Protein AF-A0A933LW80-F1 (afdb_monomer_lite)

Structure (mmCIF, N/CA/C/O backbone):
data_AF-A0A933LW80-F1
#
_entry.id   AF-A0A933LW80-F1
#
loop_
_atom_site.group_PDB
_atom_site.id
_atom_site.type_symbol
_atom_site.label_atom_id
_atom_site.label_alt_id
_atom_site.label_comp_id
_atom_site.label_asym_id
_atom_site.label_entity_id
_atom_site.label_seq_id
_atom_site.pdbx_PDB_ins_code
_atom_site.Cartn_x
_atom_site.Cartn_y
_atom_site.Cartn_z
_atom_site.occupancy
_atom_site.B_iso_or_equiv
_atom_site.auth_seq_id
_atom_site.auth_comp_id
_atom_site.auth_asym_id
_atom_site.auth_atom_id
_atom_site.pdbx_PDB_model_num
ATOM 1 N N . MET A 1 1 ? 1.986 -4.790 14.470 1.00 87.56 1 MET A N 1
ATOM 2 C CA . MET A 1 1 ? 1.908 -4.443 13.035 1.00 87.56 1 MET A CA 1
ATOM 3 C C . MET A 1 1 ? 3.047 -5.121 12.301 1.00 87.56 1 MET A C 1
ATOM 5 O O . MET A 1 1 ? 4.179 -4.992 12.742 1.00 87.56 1 MET A O 1
ATOM 9 N N . GLU A 1 2 ? 2.757 -5.846 11.226 1.00 89.75 2 GLU A N 1
ATOM 10 C CA . GLU A 1 2 ? 3.768 -6.560 10.434 1.00 89.75 2 GLU A CA 1
ATOM 11 C C . GLU A 1 2 ? 3.471 -6.409 8.936 1.00 89.75 2 GLU A C 1
ATOM 13 O O . GLU A 1 2 ? 2.310 -6.502 8.522 1.00 89.75 2 GLU A O 1
ATOM 18 N N . TRP A 1 3 ? 4.513 -6.194 8.125 1.00 92.25 3 TRP A N 1
ATOM 19 C CA . TRP A 1 3 ? 4.402 -6.248 6.668 1.00 92.25 3 TRP A CA 1
ATOM 20 C C . TRP A 1 3 ? 4.593 -7.669 6.160 1.00 92.25 3 TRP A C 1
ATOM 22 O O . TRP A 1 3 ? 5.641 -8.273 6.364 1.00 92.25 3 TRP A O 1
ATOM 32 N N . ARG A 1 4 ? 3.630 -8.147 5.379 1.00 93.69 4 ARG A N 1
ATOM 33 C CA . ARG A 1 4 ? 3.691 -9.432 4.682 1.00 93.69 4 ARG A CA 1
ATOM 34 C C . ARG A 1 4 ? 3.687 -9.198 3.183 1.00 93.69 4 ARG A C 1
ATOM 36 O O . ARG A 1 4 ? 3.043 -8.271 2.696 1.00 93.69 4 ARG A O 1
ATOM 43 N N . PHE A 1 5 ? 4.437 -10.000 2.439 1.00 92.94 5 PHE A N 1
ATOM 44 C CA . PHE A 1 5 ? 4.417 -9.957 0.981 1.00 92.94 5 PHE A CA 1
ATOM 45 C C . PHE A 1 5 ? 3.699 -11.188 0.447 1.00 92.94 5 PHE A C 1
ATOM 47 O O . PHE A 1 5 ? 4.089 -12.310 0.755 1.00 92.94 5 PHE A O 1
ATOM 54 N N . ASN A 1 6 ? 2.665 -10.973 -0.364 1.00 90.56 6 ASN A N 1
ATOM 55 C CA . ASN A 1 6 ? 2.016 -12.031 -1.119 1.00 90.56 6 ASN A CA 1
ATOM 56 C C . ASN A 1 6 ? 2.549 -11.992 -2.565 1.00 90.56 6 ASN A C 1
ATOM 58 O O . ASN A 1 6 ? 2.199 -11.069 -3.313 1.00 90.56 6 ASN A O 1
ATOM 62 N N . PRO A 1 7 ? 3.389 -12.966 -2.969 1.00 87.94 7 PRO A N 1
ATOM 63 C CA . PRO A 1 7 ? 4.018 -12.970 -4.285 1.00 87.94 7 PRO A CA 1
ATOM 64 C C . PRO A 1 7 ? 3.019 -13.215 -5.421 1.00 87.94 7 PRO A C 1
ATOM 66 O O . PRO A 1 7 ? 3.178 -12.628 -6.488 1.00 87.94 7 PRO A O 1
ATOM 69 N N . MET A 1 8 ? 1.957 -14.000 -5.193 1.00 86.50 8 MET A N 1
ATOM 70 C CA . MET A 1 8 ? 0.958 -14.308 -6.229 1.00 86.50 8 MET A CA 1
ATOM 71 C C . MET A 1 8 ? 0.208 -13.056 -6.685 1.00 86.50 8 MET A C 1
ATOM 73 O O . MET A 1 8 ? -0.073 -12.882 -7.866 1.00 86.50 8 MET A O 1
ATOM 77 N N . LEU A 1 9 ? -0.092 -12.162 -5.742 1.00 87.31 9 LEU A N 1
ATOM 78 C CA . LEU A 1 9 ? -0.807 -10.913 -6.010 1.00 87.31 9 LEU A CA 1
ATOM 79 C C . LEU A 1 9 ? 0.129 -9.704 -6.134 1.00 87.31 9 LEU A C 1
ATOM 81 O O . LEU A 1 9 ? 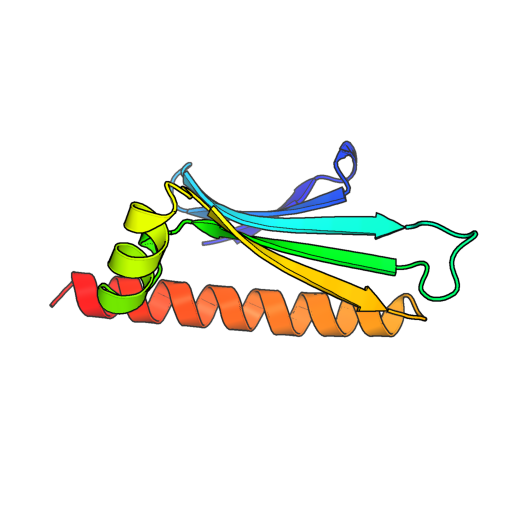-0.341 -8.589 -6.368 1.00 87.31 9 LEU A O 1
ATOM 85 N N . SER A 1 10 ? 1.440 -9.911 -5.958 1.00 92.19 10 SER A N 1
ATOM 86 C CA . SER A 1 10 ? 2.451 -8.851 -5.911 1.00 92.19 10 SER A CA 1
ATOM 87 C C . SER A 1 10 ? 2.043 -7.700 -4.981 1.00 92.19 10 SER A C 1
ATOM 89 O O . SER A 1 10 ? 2.101 -6.526 -5.347 1.00 92.19 10 SER A O 1
ATOM 91 N N . VAL A 1 11 ? 1.590 -8.028 -3.768 1.00 94.75 11 VAL A N 1
ATOM 92 C CA . VAL A 1 11 ? 1.073 -7.050 -2.799 1.00 94.75 11 VAL A CA 1
ATOM 93 C C . VAL A 1 11 ? 1.825 -7.136 -1.477 1.00 94.75 11 VAL A C 1
ATOM 95 O O . VAL A 1 11 ? 2.058 -8.217 -0.940 1.00 94.75 11 VAL A O 1
ATOM 98 N N . HIS A 1 12 ? 2.203 -5.978 -0.944 1.00 94.62 12 HIS A N 1
ATOM 99 C CA . HIS A 1 12 ? 2.638 -5.846 0.441 1.00 94.62 12 HIS A CA 1
ATOM 100 C C . HIS A 1 12 ? 1.438 -5.477 1.302 1.00 94.62 12 HIS A C 1
ATOM 102 O O . HIS A 1 12 ? 0.789 -4.473 1.026 1.00 94.62 12 HIS A O 1
ATOM 108 N N . GLU A 1 13 ? 1.156 -6.239 2.345 1.00 93.62 13 GLU A N 1
ATOM 109 C CA . GLU A 1 13 ? 0.051 -5.989 3.265 1.00 93.62 13 GLU A CA 1
ATOM 110 C C . GLU A 1 13 ? 0.597 -5.665 4.649 1.00 93.62 13 GLU A C 1
ATOM 112 O O . GLU A 1 13 ? 1.465 -6.372 5.152 1.00 93.62 13 GLU A O 1
ATOM 117 N N . LEU A 1 14 ? 0.094 -4.594 5.254 1.00 93.38 14 LEU A N 1
ATOM 118 C CA . LEU A 1 14 ? 0.323 -4.283 6.656 1.00 93.38 14 LEU A CA 1
ATOM 119 C C . LEU A 1 14 ? -0.882 -4.780 7.439 1.00 93.38 14 LEU A C 1
ATOM 121 O O . LEU A 1 14 ? -1.994 -4.296 7.212 1.00 93.38 14 LEU A O 1
ATOM 125 N N . ALA A 1 15 ? -0.664 -5.718 8.354 1.00 89.75 15 ALA A N 1
ATOM 126 C CA . ALA A 1 15 ? -1.719 -6.266 9.195 1.00 89.75 15 ALA A CA 1
ATOM 127 C C . ALA A 1 15 ? -1.414 -6.083 10.688 1.00 89.75 15 ALA A C 1
ATOM 129 O O . ALA A 1 15 ? -0.255 -6.046 11.117 1.00 89.75 15 ALA A O 1
ATOM 130 N N . SER A 1 16 ? -2.475 -5.976 11.484 1.00 87.38 16 SER A N 1
ATOM 131 C CA . SER A 1 16 ? -2.429 -5.969 12.946 1.00 87.38 16 SER A CA 1
ATOM 132 C C . SER A 1 16 ? -3.647 -6.717 13.479 1.00 87.38 16 SER A C 1
ATOM 134 O O . SER A 1 16 ? -4.763 -6.440 13.047 1.00 87.38 16 SER A O 1
ATOM 136 N N . ASN A 1 17 ? -3.443 -7.684 14.378 1.00 84.62 17 ASN A N 1
ATOM 137 C CA . ASN A 1 17 ? -4.513 -8.468 15.016 1.00 84.62 17 ASN A CA 1
ATOM 138 C C . ASN A 1 17 ? -5.550 -9.038 14.024 1.00 84.62 17 ASN A C 1
ATOM 140 O O . ASN A 1 17 ? -6.754 -8.897 14.211 1.00 84.62 17 ASN A O 1
ATOM 144 N N . GLY A 1 18 ? -5.083 -9.620 12.914 1.00 80.62 18 GLY A N 1
ATOM 145 C CA . GLY A 1 18 ? -5.949 -10.185 11.867 1.00 80.62 18 GLY A CA 1
ATOM 146 C C . GLY A 1 18 ? -6.620 -9.158 10.943 1.00 80.62 18 GLY A C 1
ATOM 147 O O . GLY A 1 18 ? -7.210 -9.543 9.938 1.00 80.62 18 GLY A O 1
ATOM 148 N N . THR A 1 19 ? -6.482 -7.859 11.219 1.00 83.75 19 THR A N 1
ATOM 149 C CA . THR A 1 19 ? -7.041 -6.780 10.394 1.00 83.75 19 THR A CA 1
ATOM 150 C C . THR A 1 19 ? -5.988 -6.226 9.440 1.00 83.75 19 THR A C 1
ATOM 152 O O . THR A 1 19 ? -4.871 -5.902 9.848 1.00 83.75 19 THR A O 1
ATOM 155 N N . VAL A 1 20 ? -6.339 -6.084 8.159 1.00 87.56 20 VAL A N 1
ATOM 156 C CA . VAL A 1 20 ? -5.474 -5.451 7.152 1.00 87.56 20 VAL A CA 1
ATOM 157 C C . VAL A 1 20 ? -5.642 -3.937 7.214 1.00 87.56 20 VAL A C 1
ATOM 159 O O . VAL A 1 20 ? -6.729 -3.415 6.982 1.00 87.56 20 VAL A O 1
ATOM 162 N N . LEU A 1 21 ? -4.549 -3.231 7.489 1.00 89.38 21 LEU A N 1
ATOM 163 C CA . LEU A 1 21 ? -4.528 -1.779 7.674 1.00 89.38 21 LEU A CA 1
ATOM 164 C C . LEU A 1 21 ? -4.153 -1.042 6.383 1.00 89.38 21 LEU A C 1
ATOM 166 O O . LEU A 1 21 ? -4.699 0.017 6.062 1.00 89.38 21 LEU A O 1
ATOM 170 N N . ALA A 1 22 ? -3.216 -1.615 5.625 1.00 92.12 22 ALA A N 1
ATOM 171 C CA . ALA A 1 22 ? -2.728 -1.059 4.371 1.00 92.12 22 ALA A CA 1
ATOM 172 C C . ALA A 1 22 ? -2.327 -2.151 3.378 1.00 92.12 22 ALA A C 1
ATOM 174 O O . ALA A 1 22 ? -1.923 -3.247 3.758 1.00 92.12 22 ALA A O 1
ATOM 175 N N . ARG A 1 23 ? -2.393 -1.823 2.088 1.00 93.75 23 ARG A N 1
ATOM 176 C CA . ARG A 1 23 ? -1.900 -2.647 0.982 1.00 93.75 23 ARG A CA 1
ATOM 177 C C . ARG A 1 23 ? -1.059 -1.807 0.033 1.00 93.75 23 ARG A C 1
ATOM 179 O O . ARG A 1 23 ? -1.405 -0.667 -0.254 1.00 93.75 23 ARG A O 1
ATOM 186 N N . ILE A 1 24 ? 0.014 -2.358 -0.514 1.00 94.44 24 ILE A N 1
ATOM 187 C CA . ILE A 1 24 ? 0.793 -1.745 -1.589 1.00 94.44 24 ILE A CA 1
ATOM 188 C C . ILE A 1 24 ? 0.925 -2.764 -2.712 1.00 94.44 24 ILE A C 1
ATOM 190 O O . ILE A 1 24 ? 1.705 -3.705 -2.614 1.00 94.44 24 ILE A O 1
ATOM 194 N N . TYR A 1 25 ? 0.159 -2.567 -3.779 1.00 93.94 25 TYR A N 1
ATOM 195 C CA . TYR A 1 25 ? 0.231 -3.395 -4.976 1.00 93.94 25 TYR A CA 1
ATOM 196 C C . TYR A 1 25 ? 1.397 -2.951 -5.836 1.00 93.94 25 TYR A C 1
ATOM 198 O O . TYR A 1 25 ? 1.541 -1.759 -6.117 1.00 93.94 25 TYR A O 1
ATOM 206 N N . VAL A 1 26 ? 2.175 -3.909 -6.302 1.00 93.56 26 VAL A N 1
ATOM 207 C CA . VAL A 1 26 ? 3.258 -3.719 -7.250 1.00 93.56 26 VAL A CA 1
ATOM 208 C C . VAL A 1 26 ? 2.845 -4.375 -8.556 1.00 93.56 26 VAL A C 1
ATOM 210 O O . VAL A 1 26 ? 2.303 -5.472 -8.580 1.00 93.56 26 VAL A O 1
ATOM 213 N N . SER A 1 27 ? 3.062 -3.677 -9.662 1.00 91.94 27 SER A N 1
ATOM 214 C CA . SER A 1 27 ? 2.840 -4.234 -10.991 1.00 91.94 27 SER A CA 1
ATOM 215 C C . SER A 1 27 ? 3.974 -3.825 -11.908 1.00 91.94 27 SER A C 1
ATOM 217 O O . SER A 1 27 ? 4.470 -2.696 -11.827 1.00 91.94 27 SER A O 1
ATOM 219 N N . GLU A 1 28 ? 4.342 -4.742 -12.789 1.00 91.12 28 GLU A N 1
ATOM 220 C CA . GLU A 1 28 ? 5.369 -4.548 -13.796 1.00 91.12 28 GLU A CA 1
ATOM 221 C C . GLU A 1 28 ? 4.748 -4.689 -15.185 1.00 91.12 28 GLU A C 1
ATOM 223 O O . GLU A 1 28 ? 4.003 -5.625 -15.471 1.00 91.12 28 GLU A O 1
ATOM 228 N N . LYS A 1 29 ? 4.989 -3.696 -16.037 1.00 89.12 29 LYS A N 1
ATOM 229 C CA . LYS A 1 29 ? 4.485 -3.622 -17.407 1.00 89.12 29 LYS A CA 1
ATOM 230 C C . LYS A 1 29 ? 5.656 -3.306 -18.337 1.00 89.12 29 LYS A C 1
ATOM 232 O O . LYS A 1 29 ? 5.863 -2.131 -18.643 1.00 89.12 29 LYS A O 1
ATOM 237 N N . PRO A 1 30 ? 6.408 -4.319 -18.798 1.00 80.00 30 PRO A N 1
ATOM 238 C CA . PRO A 1 30 ? 7.697 -4.125 -19.471 1.00 80.00 30 PRO A CA 1
ATOM 239 C C . PRO A 1 30 ? 7.611 -3.298 -20.764 1.00 80.00 30 PRO A C 1
ATOM 241 O O . PRO A 1 30 ? 8.571 -2.637 -21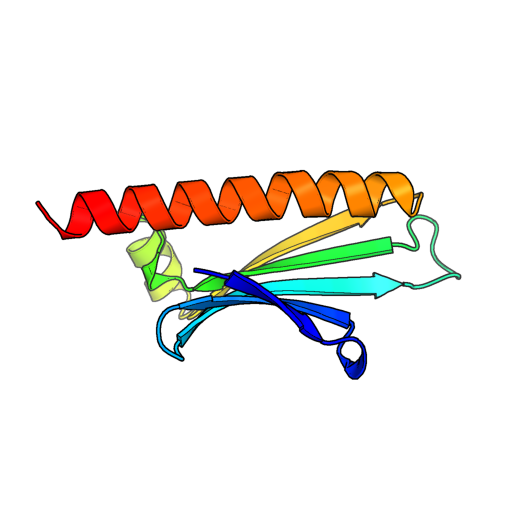.136 1.00 80.00 30 PRO A O 1
ATOM 244 N N . ARG A 1 31 ? 6.444 -3.250 -21.421 1.00 82.31 31 ARG A N 1
ATOM 245 C CA . ARG A 1 31 ? 6.220 -2.450 -22.641 1.00 82.31 31 ARG A CA 1
ATOM 246 C C . ARG A 1 31 ? 5.989 -0.946 -22.394 1.00 82.31 31 ARG A C 1
ATOM 248 O O . ARG A 1 31 ? 5.769 -0.206 -23.347 1.00 82.31 31 ARG A O 1
ATOM 255 N N . ASN A 1 32 ? 6.017 -0.472 -21.145 1.00 85.19 32 ASN A N 1
ATOM 256 C CA . ASN A 1 32 ? 5.759 0.932 -20.806 1.00 85.19 32 ASN A CA 1
ATOM 257 C C . ASN A 1 32 ? 7.048 1.723 -20.536 1.00 85.19 32 ASN A C 1
ATOM 259 O O . ASN A 1 32 ? 7.968 1.219 -19.905 1.00 85.19 32 ASN A O 1
ATOM 263 N N . ARG A 1 33 ? 7.049 3.028 -20.860 1.00 82.69 33 ARG A N 1
ATOM 264 C CA . ARG A 1 33 ? 8.142 3.974 -20.520 1.00 82.69 33 ARG A CA 1
ATOM 265 C C . ARG A 1 33 ? 8.464 4.033 -19.016 1.00 82.69 33 ARG A C 1
ATOM 267 O O . ARG A 1 33 ? 9.591 4.332 -18.635 1.00 82.69 33 ARG A O 1
ATOM 274 N N . LEU A 1 34 ? 7.460 3.784 -18.175 1.00 87.31 34 LEU A N 1
ATOM 275 C CA . LEU A 1 34 ? 7.586 3.609 -16.727 1.00 87.31 34 LEU A CA 1
ATOM 276 C C . LEU A 1 34 ? 6.998 2.233 -16.381 1.00 87.31 34 LEU A C 1
ATOM 278 O O . LEU A 1 34 ? 5.785 2.141 -16.145 1.00 87.31 34 LEU A O 1
ATOM 282 N N . PRO A 1 35 ? 7.809 1.164 -16.464 1.00 87.31 35 PRO A N 1
ATOM 283 C CA . PRO A 1 35 ? 7.310 -0.203 -16.393 1.00 87.31 35 PRO A CA 1
ATOM 284 C C . PRO A 1 35 ? 6.876 -0.592 -14.981 1.00 87.31 35 PRO A C 1
ATOM 286 O O . PRO A 1 35 ? 5.965 -1.401 -14.830 1.00 87.31 35 PRO A O 1
ATOM 289 N N . PHE A 1 36 ? 7.438 0.030 -13.948 1.00 91.88 36 PHE A N 1
ATOM 290 C CA . PHE A 1 36 ? 7.133 -0.292 -12.559 1.00 91.88 36 PHE A CA 1
ATOM 291 C C . PHE A 1 36 ? 6.047 0.627 -12.010 1.00 91.88 36 PHE A C 1
ATOM 293 O O . PHE A 1 36 ? 6.089 1.847 -12.183 1.00 91.88 36 PHE A O 1
ATOM 300 N N . ARG A 1 37 ? 5.072 0.064 -11.299 1.00 92.62 37 ARG A N 1
ATOM 301 C CA . ARG A 1 37 ? 4.005 0.833 -10.657 1.00 92.62 37 ARG A CA 1
ATOM 302 C C . ARG A 1 37 ? 3.717 0.292 -9.269 1.00 92.62 37 ARG A C 1
ATOM 304 O O . ARG A 1 37 ? 3.465 -0.897 -9.120 1.00 92.62 37 ARG A O 1
ATOM 311 N N . ALA A 1 38 ? 3.648 1.196 -8.299 1.00 93.69 38 ALA A N 1
ATOM 312 C CA . ALA A 1 38 ? 3.148 0.920 -6.960 1.00 93.69 38 ALA A CA 1
ATOM 313 C C . ALA A 1 38 ? 1.796 1.609 -6.751 1.00 93.69 38 ALA A C 1
ATOM 315 O O . ALA A 1 38 ? 1.630 2.772 -7.129 1.00 93.69 38 ALA A O 1
ATOM 316 N N . LYS A 1 39 ? 0.831 0.922 -6.142 1.00 92.62 39 LYS A N 1
ATOM 317 C CA . LYS A 1 39 ? -0.452 1.484 -5.709 1.00 92.62 39 LYS A CA 1
ATOM 318 C C . LYS A 1 39 ? -0.653 1.192 -4.227 1.00 92.62 39 LYS A C 1
ATOM 320 O O . LYS A 1 39 ? -0.950 0.060 -3.865 1.00 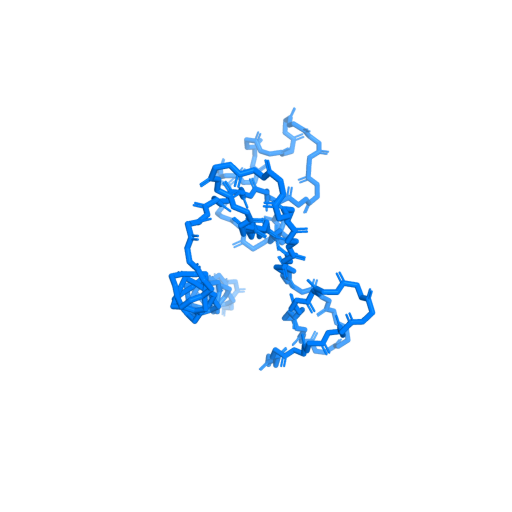92.62 39 LYS A O 1
ATOM 325 N N . SER A 1 40 ? -0.523 2.216 -3.391 1.00 90.56 40 SER A N 1
ATOM 326 C CA . SER A 1 40 ? -0.845 2.144 -1.966 1.00 90.56 40 SER A CA 1
ATOM 327 C C . SER A 1 40 ? -2.341 2.346 -1.745 1.00 90.56 40 SER A C 1
ATOM 329 O O . SER A 1 40 ? -2.914 3.297 -2.283 1.00 90.56 40 SER A O 1
ATOM 331 N N . LEU A 1 41 ? -2.937 1.480 -0.937 1.00 89.44 41 LEU A N 1
ATOM 332 C CA . LEU A 1 41 ? -4.264 1.582 -0.353 1.00 89.44 41 LEU A CA 1
ATOM 333 C C . LEU A 1 41 ? -4.109 1.608 1.169 1.00 89.44 41 LEU A C 1
ATOM 335 O O . LEU A 1 41 ? -3.494 0.706 1.726 1.00 89.44 41 LEU A O 1
ATOM 339 N N . VAL A 1 42 ? -4.663 2.609 1.840 1.00 86.94 42 VAL A N 1
ATOM 340 C CA . VAL A 1 42 ? -4.700 2.680 3.311 1.00 86.94 42 VAL A CA 1
ATOM 341 C C . VAL A 1 42 ? -6.152 2.833 3.744 1.00 86.94 42 VAL A C 1
ATOM 343 O O . VAL A 1 42 ? -6.895 3.574 3.094 1.00 86.94 42 VAL A O 1
ATOM 346 N N . SER A 1 43 ? -6.570 2.104 4.778 1.00 83.50 43 SER A N 1
ATOM 347 C CA . SER A 1 43 ? -7.954 2.155 5.254 1.00 83.50 43 SER A CA 1
ATOM 348 C C . SER A 1 43 ? -8.312 3.581 5.683 1.00 83.50 43 SER A C 1
ATOM 350 O O . SER A 1 43 ? -7.523 4.264 6.343 1.00 83.50 43 SER A O 1
ATOM 352 N N . ALA A 1 44 ? -9.492 4.052 5.272 1.00 77.31 44 ALA A N 1
ATOM 353 C CA . ALA A 1 44 ? -9.937 5.420 5.529 1.00 77.31 44 ALA A CA 1
ATOM 354 C C . ALA A 1 44 ? -10.040 5.732 7.030 1.00 77.31 44 ALA A C 1
ATOM 356 O O . ALA A 1 44 ? -9.801 6.873 7.414 1.00 77.31 44 ALA A O 1
ATOM 357 N N . LEU A 1 45 ? -10.288 4.717 7.868 1.00 75.06 45 LEU A N 1
ATOM 358 C CA . LEU A 1 45 ? -10.351 4.820 9.333 1.00 75.06 45 LEU A CA 1
ATOM 359 C C . LEU A 1 45 ? -9.072 5.387 9.965 1.00 75.06 45 LEU A C 1
ATOM 361 O O . LEU A 1 45 ? -9.114 5.967 11.049 1.00 75.06 45 LEU A O 1
ATOM 365 N N . TYR A 1 46 ? -7.935 5.238 9.283 1.00 75.06 46 TYR A N 1
ATOM 366 C CA . TYR A 1 46 ? -6.646 5.715 9.776 1.00 75.06 46 TYR A CA 1
ATOM 367 C C . TYR A 1 46 ? -6.334 7.154 9.360 1.00 75.06 46 TYR A C 1
ATOM 369 O O . TYR A 1 46 ? -5.298 7.684 9.745 1.00 75.06 46 TYR A O 1
ATOM 377 N N . TYR A 1 47 ? -7.216 7.804 8.595 1.00 72.88 47 TYR A N 1
ATOM 378 C CA . TYR A 1 47 ? -7.070 9.208 8.228 1.00 72.88 47 TYR A CA 1
ATOM 379 C C . TYR A 1 47 ? -7.732 10.158 9.226 1.00 72.88 47 TYR A C 1
ATOM 381 O O . TYR A 1 47 ? -8.651 9.792 9.952 1.00 72.88 47 TYR A O 1
ATOM 389 N N . SER A 1 48 ? -7.265 11.414 9.253 1.00 68.62 48 SER A N 1
ATOM 390 C CA . SER A 1 48 ? -7.837 12.454 10.116 1.00 68.62 48 SER A CA 1
ATOM 391 C C . SER A 1 48 ? -9.333 12.636 9.862 1.00 68.62 48 SER A C 1
ATOM 393 O O . SER A 1 48 ? -9.793 12.478 8.731 1.00 68.62 48 SER A O 1
ATOM 395 N N . SER A 1 49 ? -10.083 13.064 10.878 1.00 65.94 49 SER A N 1
ATOM 396 C CA . SER A 1 49 ? -11.534 13.308 10.797 1.00 65.94 49 SER A CA 1
ATOM 397 C C . SER A 1 49 ? -11.934 14.204 9.615 1.00 65.94 49 SER A C 1
ATOM 399 O O . SER A 1 49 ? -12.895 13.913 8.905 1.00 65.94 49 SER A O 1
ATOM 401 N N . ARG A 1 50 ? -11.143 15.246 9.315 1.00 66.25 50 ARG A N 1
ATOM 402 C CA . ARG A 1 50 ? -11.336 16.114 8.134 1.00 66.25 50 ARG A CA 1
ATOM 403 C C . ARG A 1 50 ? -11.184 15.361 6.810 1.00 66.25 50 ARG A C 1
ATOM 405 O O . ARG A 1 50 ? -11.914 15.619 5.853 1.00 66.25 50 ARG A O 1
ATOM 412 N N . THR A 1 51 ? -10.226 14.442 6.741 1.00 66.00 51 THR A N 1
ATOM 413 C CA . THR A 1 51 ? -9.966 13.638 5.543 1.00 66.00 51 THR A CA 1
ATOM 414 C C . THR A 1 51 ? -10.993 12.518 5.407 1.00 66.00 51 THR A C 1
ATOM 416 O O . THR A 1 51 ? -11.505 12.324 4.307 1.00 66.00 51 THR A O 1
ATOM 419 N N . MET A 1 52 ? -11.373 11.867 6.511 1.00 65.94 52 MET A N 1
ATOM 420 C CA . MET A 1 52 ? -12.486 10.919 6.572 1.00 65.94 52 MET A CA 1
ATOM 421 C C . MET A 1 52 ? -13.794 11.555 6.110 1.00 65.94 52 MET A C 1
ATOM 423 O O . MET A 1 52 ? -14.386 11.056 5.168 1.00 65.94 52 MET A O 1
ATOM 427 N N . ALA A 1 53 ? -14.185 12.722 6.628 1.00 65.88 53 ALA A N 1
ATOM 428 C CA . ALA A 1 53 ? -15.411 13.404 6.197 1.00 65.88 53 ALA A CA 1
ATOM 429 C C . ALA A 1 53 ? -15.415 13.726 4.687 1.00 65.88 53 ALA A C 1
ATOM 431 O O . ALA A 1 53 ? -16.438 13.627 4.005 1.00 65.88 53 ALA A O 1
ATOM 432 N N . ARG A 1 54 ? -14.252 14.081 4.123 1.00 65.12 54 ARG A N 1
ATOM 433 C CA . ARG A 1 54 ? -14.088 14.292 2.674 1.00 65.12 54 ARG A CA 1
ATOM 434 C C . ARG A 1 54 ? -14.181 12.985 1.873 1.00 65.12 54 ARG A C 1
ATOM 436 O O . ARG A 1 54 ? -14.559 13.032 0.701 1.00 65.12 54 ARG A O 1
ATOM 443 N N . LEU A 1 55 ? -13.808 11.851 2.460 1.00 65.31 55 LEU A N 1
ATOM 444 C CA . LEU A 1 55 ? -13.819 10.524 1.838 1.00 65.31 55 LEU A CA 1
ATOM 445 C C . LEU A 1 55 ? -15.157 9.800 1.993 1.00 65.31 55 LEU A C 1
ATOM 447 O O . LEU A 1 55 ? -15.575 9.152 1.039 1.00 65.31 55 LEU A O 1
ATOM 451 N N . ASP A 1 56 ? -15.855 9.982 3.110 1.00 62.03 56 ASP A N 1
ATOM 452 C CA . ASP A 1 56 ? -17.227 9.522 3.341 1.00 62.03 56 ASP A CA 1
ATOM 453 C C . ASP A 1 56 ? -18.178 10.173 2.344 1.00 62.03 56 ASP A C 1
ATOM 455 O O . ASP A 1 56 ? -18.955 9.484 1.684 1.00 62.03 56 ASP A O 1
ATOM 459 N N . ARG A 1 57 ? -18.007 11.481 2.084 1.00 62.34 57 ARG A N 1
ATOM 460 C CA . ARG A 1 57 ? -18.678 12.164 0.959 1.00 62.34 57 ARG A CA 1
ATOM 461 C C . ARG A 1 57 ? -18.405 11.496 -0.392 1.00 62.34 57 ARG A C 1
ATOM 463 O O . ARG A 1 57 ? -19.192 11.647 -1.319 1.00 62.34 57 ARG A O 1
ATOM 470 N N . LYS A 1 58 ? -17.287 10.776 -0.525 1.00 61.62 58 LYS A N 1
ATOM 471 C CA . LYS A 1 58 ? -16.895 10.024 -1.726 1.00 61.62 58 LYS A CA 1
ATOM 472 C C . LYS A 1 58 ? -17.140 8.508 -1.611 1.00 61.62 58 LYS A C 1
ATOM 474 O O . LYS A 1 58 ? -16.767 7.806 -2.548 1.00 61.62 58 LYS A O 1
ATOM 479 N N . LYS A 1 59 ? -17.745 8.013 -0.518 1.00 59.03 59 LYS A N 1
ATOM 480 C CA . LYS A 1 59 ? -17.984 6.589 -0.202 1.00 59.03 59 LYS A CA 1
ATOM 481 C C . LYS A 1 59 ? -16.763 5.679 -0.437 1.00 59.03 59 LYS A C 1
ATOM 483 O O . LYS A 1 59 ? -16.884 4.631 -1.066 1.00 59.03 59 LYS A O 1
ATOM 488 N N . LYS A 1 60 ? -15.560 6.083 -0.004 1.00 70.31 60 LYS A N 1
ATOM 489 C CA . LYS A 1 60 ? -14.339 5.271 -0.190 1.00 70.31 60 LYS A CA 1
ATOM 490 C C . LYS A 1 60 ? -13.842 4.681 1.125 1.00 70.31 60 LYS A C 1
ATOM 492 O O . LYS A 1 60 ? -13.280 5.406 1.934 1.00 70.31 60 LYS A O 1
ATOM 497 N N . GLU A 1 61 ? -13.932 3.359 1.259 1.00 73.81 61 GLU A N 1
ATOM 498 C CA . GLU A 1 61 ? -13.344 2.594 2.376 1.00 73.81 61 GLU A CA 1
ATOM 499 C C . GLU A 1 61 ? -11.807 2.663 2.405 1.00 73.81 61 GLU A C 1
ATOM 501 O O . GLU A 1 61 ? -11.179 2.533 3.454 1.00 73.81 61 GLU A O 1
ATOM 506 N N . TRP A 1 62 ? -11.188 2.896 1.243 1.00 76.69 62 TRP A N 1
ATOM 507 C CA . TRP A 1 62 ? -9.739 2.913 1.069 1.00 76.69 62 TRP A CA 1
ATOM 508 C C . TRP A 1 62 ? -9.267 4.178 0.359 1.00 76.69 62 TRP A C 1
ATOM 510 O O . TRP A 1 62 ? -9.804 4.590 -0.676 1.00 76.69 62 TRP A O 1
ATOM 520 N N . VAL A 1 63 ? -8.179 4.751 0.864 1.00 77.25 63 VAL A N 1
ATOM 521 C CA . VAL A 1 63 ? -7.476 5.864 0.227 1.00 77.25 63 VAL A CA 1
ATOM 522 C C . VAL A 1 63 ? -6.396 5.318 -0.685 1.00 77.25 63 VAL A C 1
ATOM 524 O O . VAL A 1 63 ? -5.512 4.591 -0.244 1.00 77.25 63 VAL A O 1
ATOM 527 N N . SER A 1 64 ? -6.460 5.677 -1.969 1.00 81.12 64 SER A N 1
ATOM 528 C CA . SER A 1 64 ? -5.563 5.146 -2.995 1.00 81.12 64 SER A CA 1
ATOM 529 C C . SER A 1 64 ? -4.611 6.192 -3.566 1.00 81.12 64 SER A C 1
ATOM 531 O O . SER A 1 64 ? -5.062 7.254 -3.995 1.00 81.12 64 SER A O 1
ATOM 533 N N . GLY A 1 65 ? -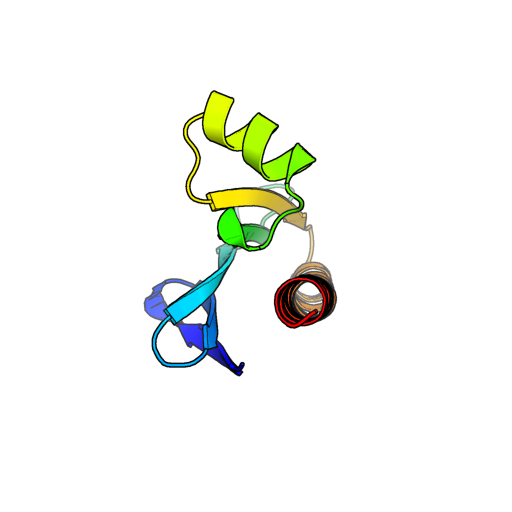3.334 5.839 -3.711 1.00 78.94 65 GLY A N 1
ATOM 534 C CA . GLY A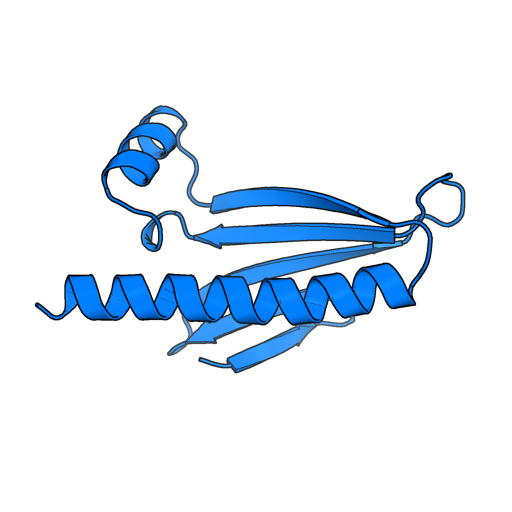 1 65 ? -2.339 6.609 -4.462 1.00 78.94 65 GLY A CA 1
ATOM 535 C C . GLY A 1 65 ? -1.487 5.684 -5.325 1.00 78.94 65 GLY A C 1
ATOM 536 O O . GLY A 1 65 ? -1.052 4.641 -4.849 1.00 78.94 65 GLY A O 1
ATOM 537 N N . ALA A 1 66 ? -1.269 6.029 -6.598 1.00 86.00 66 ALA A N 1
ATOM 538 C CA . ALA A 1 66 ? -0.426 5.241 -7.495 1.00 86.00 66 ALA A CA 1
ATOM 539 C C . ALA A 1 66 ? 0.763 6.058 -8.001 1.00 86.00 66 ALA A C 1
ATOM 541 O O . ALA A 1 66 ? 0.589 7.187 -8.455 1.00 86.00 66 ALA A O 1
ATOM 542 N N . ARG A 1 67 ? 1.953 5.458 -7.984 1.00 90.81 67 ARG A N 1
ATOM 543 C CA . ARG A 1 67 ? 3.192 6.055 -8.484 1.00 90.81 67 ARG A CA 1
ATOM 544 C C . ARG A 1 67 ? 3.856 5.109 -9.479 1.00 90.81 67 ARG A C 1
ATOM 546 O O . ARG A 1 67 ? 3.737 3.891 -9.354 1.00 90.81 67 ARG A O 1
ATOM 553 N N . LYS A 1 68 ? 4.482 5.678 -10.507 1.00 92.31 68 LYS A N 1
ATOM 554 C CA . LYS A 1 68 ? 5.158 4.943 -11.582 1.00 92.31 68 LYS A CA 1
ATOM 555 C C . LYS A 1 68 ? 6.657 5.233 -11.522 1.00 92.31 68 LYS A C 1
ATOM 557 O O . LYS A 1 68 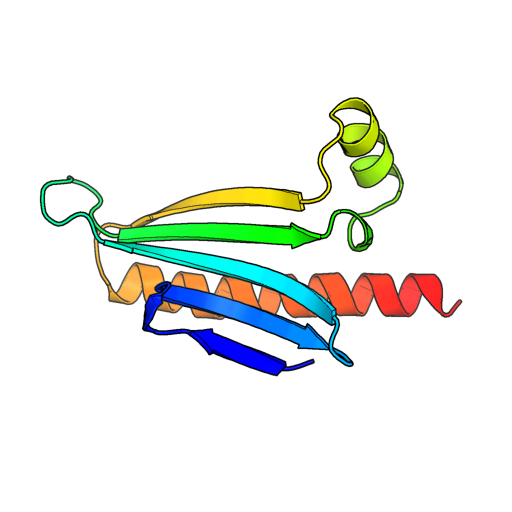? 7.029 6.364 -11.217 1.00 92.31 68 LYS A O 1
ATOM 562 N N . PHE A 1 69 ? 7.481 4.243 -11.840 1.00 93.25 69 PHE A N 1
ATOM 563 C CA . PHE A 1 69 ? 8.940 4.308 -11.763 1.00 93.25 69 PHE A CA 1
ATOM 564 C C . PHE A 1 69 ? 9.570 3.740 -13.029 1.00 93.25 69 PHE A C 1
ATOM 566 O O . PHE A 1 69 ? 8.970 2.925 -13.736 1.00 93.25 69 PHE A O 1
ATOM 573 N N . ARG A 1 70 ? 10.785 4.209 -13.317 1.00 91.50 70 ARG A N 1
ATOM 574 C CA . ARG A 1 70 ? 11.554 3.782 -14.486 1.00 91.50 70 ARG A CA 1
ATOM 575 C C . ARG A 1 70 ? 12.395 2.539 -14.208 1.00 91.50 70 ARG A C 1
ATOM 577 O O . ARG A 1 70 ? 12.498 1.700 -15.091 1.00 91.50 70 ARG A O 1
ATOM 584 N N . THR A 1 71 ? 12.947 2.420 -13.001 1.00 93.56 71 THR A N 1
ATOM 585 C CA . THR A 1 71 ? 13.806 1.302 -12.585 1.00 93.56 71 THR A CA 1
ATOM 586 C C . THR A 1 71 ? 13.203 0.546 -11.407 1.00 93.56 71 THR A C 1
ATOM 588 O O . THR A 1 71 ? 12.348 1.076 -10.684 1.00 93.56 71 THR A O 1
ATOM 591 N N . ARG A 1 72 ? 13.656 -0.700 -11.226 1.00 91.88 72 ARG A N 1
ATOM 592 C CA . ARG A 1 72 ? 13.257 -1.540 -10.099 1.00 91.88 72 ARG A CA 1
ATOM 593 C C . ARG A 1 72 ? 13.798 -0.987 -8.782 1.00 91.88 72 ARG A C 1
ATOM 595 O O . ARG A 1 72 ? 13.032 -0.915 -7.828 1.00 91.88 72 ARG A O 1
ATOM 602 N N . GLU A 1 73 ? 15.035 -0.479 -8.749 1.00 94.38 73 GLU A N 1
ATOM 603 C CA . GLU A 1 73 ? 15.590 0.086 -7.509 1.00 94.38 73 GLU A CA 1
ATOM 604 C C . GLU A 1 73 ? 14.789 1.301 -7.026 1.00 94.38 73 GLU A C 1
ATOM 606 O O . GLU A 1 73 ? 14.507 1.425 -5.837 1.00 94.38 73 GLU A O 1
ATOM 611 N N . ALA A 1 74 ? 14.350 2.172 -7.943 1.00 93.31 74 ALA A N 1
ATOM 612 C CA . ALA A 1 74 ? 13.538 3.338 -7.591 1.00 93.31 74 ALA A CA 1
ATOM 613 C C . ALA A 1 74 ? 12.168 2.938 -7.015 1.00 93.31 74 ALA A C 1
ATOM 615 O O . ALA A 1 74 ? 11.633 3.611 -6.128 1.00 93.31 74 ALA A O 1
ATOM 616 N N . LEU A 1 75 ? 11.591 1.842 -7.518 1.00 94.38 75 LEU A N 1
ATOM 617 C CA . LEU A 1 75 ? 10.388 1.251 -6.943 1.00 94.38 75 LEU A CA 1
ATOM 618 C C . LEU A 1 75 ? 10.676 0.716 -5.534 1.00 94.38 75 LEU A C 1
ATOM 620 O O . LEU A 1 75 ? 9.923 1.030 -4.616 1.00 94.38 75 LEU A O 1
ATOM 624 N N . ASP A 1 76 ? 11.747 -0.048 -5.346 1.00 94.38 76 ASP A N 1
ATOM 625 C CA . ASP A 1 76 ? 12.068 -0.671 -4.059 1.00 94.38 76 ASP A CA 1
ATOM 626 C C . ASP A 1 76 ? 12.389 0.378 -2.975 1.00 94.38 76 ASP A C 1
ATOM 628 O O . ASP A 1 76 ? 11.893 0.289 -1.846 1.00 94.38 76 ASP A O 1
ATOM 632 N N . GLU A 1 77 ? 13.116 1.445 -3.324 1.00 95.12 77 GLU A N 1
ATOM 633 C CA . GLU A 1 77 ? 13.360 2.592 -2.440 1.00 95.12 77 GLU A CA 1
ATOM 634 C C . GLU A 1 77 ? 12.047 3.292 -2.057 1.00 95.12 77 GLU A C 1
ATOM 636 O O . GLU A 1 77 ? 11.813 3.618 -0.885 1.00 95.12 77 GLU A O 1
ATOM 641 N N . TYR A 1 78 ? 11.151 3.486 -3.030 1.00 94.38 78 TYR A N 1
ATOM 642 C CA . TYR A 1 78 ? 9.824 4.025 -2.764 1.00 94.38 78 TYR A CA 1
ATOM 643 C C . TYR A 1 78 ? 9.019 3.118 -1.834 1.00 94.38 78 TYR A C 1
ATOM 645 O O . TYR A 1 78 ? 8.397 3.625 -0.903 1.00 94.38 78 TYR A O 1
ATOM 653 N N . LEU A 1 79 ? 9.030 1.799 -2.048 1.00 93.75 79 LEU A N 1
ATOM 654 C CA . LEU A 1 79 ? 8.324 0.847 -1.193 1.00 93.75 79 LEU A CA 1
ATOM 655 C C . LEU A 1 79 ? 8.832 0.937 0.246 1.00 93.75 79 LEU A C 1
ATOM 657 O O . LEU A 1 79 ? 8.018 1.038 1.161 1.00 93.75 79 LEU A O 1
ATOM 661 N N . LYS A 1 80 ? 10.153 0.985 0.454 1.00 94.88 80 LYS A N 1
ATOM 662 C CA . LYS A 1 80 ? 10.752 1.155 1.786 1.00 94.88 80 LYS A CA 1
ATOM 663 C C . LYS A 1 80 ? 10.266 2.437 2.466 1.00 94.88 80 LYS A C 1
ATOM 665 O O . LYS A 1 80 ? 9.771 2.387 3.591 1.00 94.88 80 LYS A O 1
ATOM 670 N N . ARG A 1 81 ? 10.348 3.579 1.774 1.00 93.94 81 ARG A N 1
ATOM 671 C CA . ARG A 1 81 ? 9.882 4.873 2.306 1.00 93.94 81 ARG A CA 1
ATOM 672 C C . ARG A 1 81 ? 8.383 4.867 2.587 1.00 93.94 81 ARG A C 1
ATOM 674 O O . ARG A 1 81 ? 7.956 5.351 3.631 1.00 93.94 81 ARG A O 1
ATOM 681 N N . LYS A 1 82 ? 7.587 4.301 1.679 1.00 92.56 82 LYS A N 1
ATOM 682 C CA . LYS A 1 82 ? 6.128 4.317 1.781 1.00 92.56 82 LYS A CA 1
ATOM 683 C C . LYS A 1 82 ? 5.618 3.424 2.906 1.00 92.56 82 LYS A C 1
ATOM 685 O O . LYS A 1 82 ? 4.678 3.817 3.587 1.00 92.56 82 LYS A O 1
ATOM 690 N N . LYS A 1 83 ? 6.249 2.268 3.134 1.00 93.94 83 LYS A N 1
ATOM 691 C CA . LYS A 1 83 ? 5.958 1.406 4.287 1.00 93.94 83 LYS A CA 1
ATOM 692 C C . LYS A 1 83 ? 6.165 2.156 5.603 1.00 93.94 83 LYS A C 1
ATOM 694 O O . LYS A 1 83 ? 5.235 2.227 6.398 1.00 93.94 83 LYS A O 1
ATOM 699 N N . ALA A 1 84 ? 7.320 2.804 5.765 1.00 93.31 84 ALA A N 1
ATOM 700 C CA . ALA A 1 84 ? 7.626 3.592 6.959 1.00 93.31 84 ALA A CA 1
ATOM 701 C C . ALA A 1 84 ? 6.676 4.793 7.142 1.00 93.31 84 ALA A C 1
ATOM 703 O O . ALA A 1 84 ? 6.263 5.100 8.257 1.00 93.31 84 ALA A O 1
ATOM 704 N N . GLU A 1 85 ? 6.309 5.479 6.055 1.00 90.62 85 GLU A N 1
ATOM 705 C CA . GLU A 1 85 ? 5.329 6.573 6.085 1.00 90.62 85 GLU A CA 1
ATOM 706 C C . GLU A 1 85 ? 3.957 6.086 6.578 1.00 90.62 85 GLU A C 1
ATOM 708 O O . GLU A 1 85 ? 3.366 6.706 7.459 1.00 90.62 85 GLU A O 1
ATOM 713 N N . ILE A 1 86 ? 3.471 4.962 6.041 1.00 90.12 86 ILE A N 1
ATOM 714 C CA . ILE A 1 86 ? 2.182 4.364 6.415 1.00 90.12 86 ILE A CA 1
ATOM 715 C C . ILE A 1 86 ? 2.187 3.912 7.879 1.00 90.12 86 ILE A C 1
ATOM 717 O O . ILE A 1 86 ? 1.222 4.168 8.592 1.00 90.12 86 ILE A O 1
ATOM 721 N N . GLU A 1 87 ? 3.264 3.280 8.344 1.00 91.00 87 GLU A N 1
ATOM 722 C CA . GLU A 1 87 ? 3.397 2.873 9.747 1.00 91.00 87 GLU A CA 1
ATOM 723 C C . GLU A 1 87 ? 3.351 4.071 10.693 1.00 91.00 87 GLU A C 1
ATOM 725 O O . GLU A 1 87 ? 2.565 4.071 11.637 1.00 91.00 87 GLU A O 1
ATOM 730 N N . ARG A 1 88 ? 4.142 5.120 10.421 1.00 89.00 88 ARG A N 1
ATOM 731 C CA . ARG A 1 88 ? 4.134 6.351 11.230 1.00 89.00 88 ARG A CA 1
ATOM 732 C C . ARG A 1 88 ? 2.750 6.982 11.274 1.00 89.00 88 ARG A C 1
ATOM 734 O O . ARG A 1 88 ? 2.323 7.456 12.321 1.00 89.00 88 ARG A O 1
ATOM 741 N N . PHE A 1 89 ? 2.062 6.986 10.137 1.00 85.69 89 PHE A N 1
ATOM 742 C CA . PHE A 1 89 ? 0.722 7.535 10.016 1.00 85.69 89 PHE A CA 1
ATOM 743 C C . PHE A 1 89 ? -0.299 6.772 10.867 1.00 85.69 89 PHE A C 1
ATOM 745 O O . PHE A 1 89 ? -1.040 7.382 11.634 1.00 85.69 89 PHE A O 1
ATOM 752 N N . ILE A 1 90 ? -0.293 5.440 10.782 1.00 85.88 90 ILE A N 1
ATOM 753 C CA . ILE A 1 90 ? -1.176 4.581 11.579 1.00 85.88 90 ILE A CA 1
ATOM 754 C C . ILE A 1 90 ? -0.877 4.738 13.073 1.00 85.88 90 ILE A C 1
ATOM 756 O O . ILE A 1 90 ? -1.797 4.961 13.853 1.00 85.88 90 ILE A O 1
ATOM 760 N N . GLN A 1 91 ? 0.400 4.719 13.466 1.00 87.06 91 GLN A N 1
ATOM 761 C CA . GLN A 1 91 ? 0.808 4.905 14.862 1.00 87.06 91 GLN A CA 1
ATOM 762 C C . GLN A 1 91 ? 0.372 6.259 15.429 1.00 87.06 91 GLN A C 1
ATOM 764 O O . GLN A 1 91 ? -0.070 6.335 16.573 1.00 87.06 91 GLN A O 1
ATOM 769 N N . ALA A 1 92 ? 0.499 7.338 14.649 1.00 84.12 92 ALA A N 1
ATOM 770 C CA . ALA A 1 92 ? 0.049 8.660 15.073 1.00 84.12 92 ALA A CA 1
ATOM 771 C C . ALA A 1 92 ? -1.460 8.661 15.368 1.00 84.12 92 ALA A C 1
ATOM 773 O O . ALA A 1 92 ? -1.881 9.163 16.407 1.00 84.12 92 ALA A O 1
ATOM 774 N N . ARG A 1 93 ? -2.262 8.019 14.510 1.00 81.69 93 ARG A N 1
ATOM 775 C CA . ARG A 1 93 ? -3.713 7.913 14.699 1.00 81.69 93 ARG A CA 1
ATOM 776 C C . ARG A 1 93 ? -4.104 7.039 15.893 1.00 81.69 93 ARG A C 1
ATOM 778 O O . ARG A 1 93 ? -5.049 7.373 16.608 1.00 81.69 93 ARG A O 1
ATOM 785 N N . GLU A 1 94 ? -3.403 5.929 16.110 1.00 82.31 94 GLU A N 1
ATOM 786 C CA . GLU A 1 94 ? -3.629 5.068 17.276 1.00 82.31 94 GLU A CA 1
ATOM 787 C C . GLU A 1 94 ? -3.370 5.832 18.583 1.00 82.31 94 GLU A C 1
ATOM 789 O O . GLU A 1 94 ? -4.170 5.732 19.508 1.00 82.31 94 GLU A O 1
ATOM 794 N N . ARG A 1 95 ? -2.329 6.676 18.632 1.00 82.88 95 ARG A N 1
ATOM 795 C CA . ARG A 1 95 ? -2.052 7.549 19.789 1.00 82.88 95 ARG A CA 1
ATOM 796 C C . ARG A 1 95 ? -3.150 8.584 20.025 1.00 82.88 95 ARG A C 1
ATOM 798 O O . ARG A 1 95 ? -3.586 8.746 21.157 1.00 82.88 95 ARG A O 1
ATOM 805 N N . GLU A 1 96 ? -3.628 9.241 18.969 1.00 78.56 96 GLU A N 1
ATOM 806 C CA . GLU A 1 96 ? -4.746 10.193 19.066 1.00 78.56 96 GLU A CA 1
ATOM 807 C C . GLU A 1 96 ? -6.047 9.544 19.553 1.00 78.56 96 GLU A C 1
ATOM 809 O O . GLU A 1 96 ? -6.879 10.222 20.136 1.00 78.56 96 GLU A O 1
ATOM 814 N N . SER A 1 97 ? -6.262 8.257 19.268 1.00 68.31 97 SER A N 1
ATOM 815 C CA . SER A 1 97 ? -7.493 7.542 19.646 1.00 68.31 97 SER A CA 1
ATOM 816 C C . SER A 1 97 ? -7.437 6.941 21.053 1.00 68.31 97 SER A C 1
ATOM 818 O O . SER A 1 97 ? -8.461 6.494 21.557 1.00 68.31 97 SER A O 1
ATOM 820 N N . ALA A 1 98 ? -6.248 6.884 21.655 1.00 64.94 98 ALA A N 1
ATOM 821 C CA . ALA A 1 98 ? -6.015 6.375 23.005 1.00 64.94 98 ALA A CA 1
ATOM 822 C C . ALA A 1 98 ? -6.013 7.485 24.075 1.00 64.94 98 ALA A C 1
ATOM 824 O O . ALA A 1 98 ? -5.779 7.189 25.246 1.00 64.94 98 ALA A O 1
ATOM 825 N N . THR A 1 99 ? -6.230 8.739 23.663 1.00 54.19 99 THR A N 1
ATOM 826 C CA . THR A 1 99 ? -6.318 9.931 24.523 1.00 54.19 99 THR A CA 1
ATOM 827 C C . THR A 1 99 ? -7.768 10.388 24.599 1.00 54.19 99 THR A C 1
ATOM 829 O O . THR A 1 99 ? -8.198 10.777 25.704 1.00 54.19 99 THR A O 1
#

Radius of gyration: 14.59 Å; chains: 1; bounding box: 34×30×47 Å

Sequence (99 aa):
MEWRFNPMLSVHELASNGTVLARIYVSEKPRNRLPFRAKSLVSALYYSSRTMARLDRKKKEWVSGARKFRTREALDEYLKRKKAEIERFIQARERESAT

Foldseek 3Di:
DDWDADPVQQKIFDDDPNDTAKIWHWAAQPPDQQRIKIKIWGALLLDDPVSSVVVVVVVDRIDIDMDTHRDPVVVVVVVVVVVVVSVVSSVVSVVVVVD

Secondary structure (DSSP, 8-state):
-EEEEETTTTEEEEEETTEEEEEEEEEE-TTSSS-EEEEEEEEGGGS-HHHHHHHHTTT-SEEEEEEEESSHHHHHHHHHHHHHHHHHHHHHHHHHH--

pLDDT: mean 84.47, std 10.38, range [54.19, 95.12]